Protein AF-A0A2K6KMV7-F1 (afdb_monomer)

Sequence (95 aa):
FHSVAQGSSYLSLLKCVPGSMPNASWTGNLRAIKWSDMEDSHGGCHGHYVHGICIYGNGDLKWLVNSPSLFANKFEHRERTLNQSETAIQPSWYF

Mean predicted aligned error: 13.44 Å

pLDDT: mean 74.07, std 15.38, range [30.0, 92.31]

Nearest PDB structures (foldseek):
  3otk-assembly5_A  TM=8.393E-01  e=2.343E-03  Mus musculus
  3otk-assembly6_D  TM=8.571E-01  e=3.550E-03  Mus musculus
  3otk-assembly5_B  TM=8.484E-01  e=7.095E-03  Mus musculus

Foldseek 3Di:
DQDDPDPDDPLLLDPPDPNRDVPDPDPQLQEDWDFQVCCVNQVHAPADDDPRTHAHDPVCVVVVVPDPYPYYDDHDDPPPDPPVPPDPDDPVPPD

Organism: Rhinopithecus bieti (NCBI:txid61621)

Radius of gyration: 20.74 Å; Cα contacts (8 Å, |Δi|>4): 106; chains: 1; bounding box: 33×59×49 Å

Solvent-accessible surface area (backbone atoms only — not comparable to full-atom values): 6341 Å² total; per-residue (Å²): 133,86,86,69,94,60,86,79,55,75,66,42,48,36,83,87,40,90,91,36,48,64,85,57,81,86,78,74,42,58,58,44,75,53,44,65,92,46,28,89,80,68,77,56,69,63,47,48,71,59,97,52,33,34,31,53,25,83,74,36,48,70,60,53,74,73,40,89,33,80,39,77,64,47,75,73,82,81,80,81,69,72,81,78,72,69,71,77,82,60,77,84,77,62,130

Secondary structure (DSSP, 8-state):
---------GGGG-TTSTT--TT-------EE--BGGGHHHHT--SSEEETTEEEB-GGGHHHHHTSS-SEE--B----S-SSSS-PPPPGGG--

Structure (mmCIF, N/CA/C/O backbone):
data_AF-A0A2K6KMV7-F1
#
_entry.id   AF-A0A2K6KMV7-F1
#
loop_
_atom_site.group_PDB
_atom_site.id
_atom_site.type_symbol
_atom_site.label_atom_id
_atom_site.label_alt_id
_atom_site.label_comp_id
_atom_site.label_asym_id
_atom_site.label_entity_id
_atom_site.label_seq_id
_atom_site.pdbx_PDB_ins_code
_atom_site.Cartn_x
_atom_site.Cartn_y
_atom_site.Cartn_z
_atom_site.occupancy
_atom_site.B_iso_or_equiv
_atom_site.auth_seq_id
_atom_site.auth_comp_id
_atom_site.auth_asym_id
_atom_site.auth_atom_id
_atom_site.pdbx_PDB_model_num
ATOM 1 N N . PHE A 1 1 ? 8.861 -14.635 -4.484 1.00 30.00 1 PHE A N 1
ATOM 2 C CA . PHE A 1 1 ? 7.968 -13.958 -5.442 1.00 30.00 1 PHE A CA 1
ATOM 3 C C . PHE A 1 1 ? 7.252 -12.855 -4.685 1.00 30.00 1 PHE A C 1
ATOM 5 O O . PHE A 1 1 ? 6.286 -13.124 -3.991 1.00 30.00 1 PHE 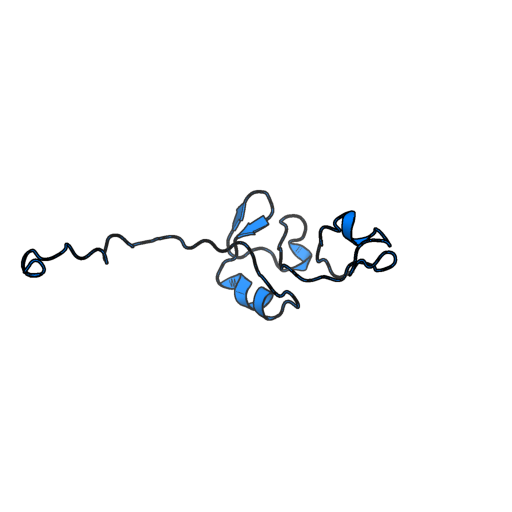A O 1
ATOM 12 N N . HIS A 1 2 ? 7.850 -11.661 -4.661 1.00 30.16 2 HIS A N 1
ATOM 13 C CA . HIS A 1 2 ? 7.346 -10.521 -3.893 1.00 30.16 2 HIS A CA 1
ATOM 14 C C . HIS A 1 2 ? 6.040 -10.028 -4.527 1.00 30.16 2 HIS A C 1
ATOM 16 O O . HIS A 1 2 ? 6.049 -9.507 -5.641 1.00 30.16 2 HIS A O 1
ATOM 22 N N . SER A 1 3 ? 4.932 -10.233 -3.819 1.00 35.56 3 SER A N 1
ATOM 23 C CA . SER A 1 3 ? 3.604 -9.766 -4.199 1.00 35.56 3 SER A CA 1
ATOM 24 C C . SER A 1 3 ? 3.529 -8.247 -4.127 1.00 35.56 3 SER A C 1
ATOM 26 O O . SER A 1 3 ? 3.377 -7.669 -3.056 1.00 35.56 3 SER A O 1
ATOM 28 N N . VAL A 1 4 ? 3.560 -7.605 -5.288 1.00 43.59 4 VAL A N 1
ATOM 29 C CA . VAL A 1 4 ? 2.741 -6.419 -5.523 1.00 43.59 4 VAL A CA 1
ATOM 30 C C . VAL A 1 4 ? 1.957 -6.753 -6.779 1.00 43.59 4 VAL A C 1
ATOM 32 O O . VAL A 1 4 ? 2.497 -6.729 -7.881 1.00 43.59 4 VAL A O 1
ATOM 35 N N . ALA A 1 5 ? 0.708 -7.187 -6.606 1.00 42.91 5 ALA A N 1
ATOM 36 C CA . ALA A 1 5 ? -0.205 -7.413 -7.716 1.00 42.91 5 ALA A CA 1
ATOM 37 C C . ALA A 1 5 ? -0.454 -6.062 -8.391 1.00 42.91 5 ALA A C 1
ATOM 39 O O . ALA A 1 5 ? -1.273 -5.255 -7.954 1.00 42.91 5 ALA A O 1
ATOM 40 N N . GLN A 1 6 ? 0.346 -5.779 -9.408 1.00 49.41 6 GLN A N 1
ATOM 41 C CA . GLN A 1 6 ? 0.278 -4.551 -10.166 1.00 49.41 6 GLN A CA 1
ATOM 42 C C . GLN A 1 6 ? -0.500 -4.850 -11.441 1.00 49.41 6 GLN A C 1
ATOM 44 O O . GLN A 1 6 ? -0.104 -5.691 -12.246 1.00 49.41 6 GLN A O 1
ATOM 49 N N . GLY A 1 7 ? -1.639 -4.179 -11.598 1.00 51.41 7 GLY A N 1
ATOM 50 C CA . GLY A 1 7 ? -2.430 -4.249 -12.818 1.00 51.41 7 GLY A CA 1
ATOM 51 C C . GLY A 1 7 ? -1.592 -3.778 -14.002 1.00 51.41 7 GLY A C 1
ATOM 52 O O . GLY A 1 7 ? -1.372 -2.580 -14.166 1.00 51.41 7 GLY A O 1
ATOM 53 N N . SER A 1 8 ? -1.123 -4.720 -14.818 1.00 56.62 8 SER A N 1
ATOM 54 C CA . SER A 1 8 ? -0.470 -4.408 -16.085 1.00 56.62 8 SER A CA 1
ATOM 55 C C . SER A 1 8 ? -1.535 -3.900 -17.052 1.00 56.62 8 SER A C 1
ATOM 57 O O . SER A 1 8 ? -2.430 -4.646 -17.456 1.00 56.62 8 SER A O 1
ATOM 59 N N . SER A 1 9 ? -1.499 -2.606 -17.376 1.00 64.75 9 SER A N 1
ATOM 60 C CA . SER A 1 9 ? -2.395 -2.057 -18.391 1.00 64.75 9 SER A CA 1
ATOM 61 C C . SER A 1 9 ? -1.914 -2.494 -19.774 1.00 64.75 9 SER A C 1
ATOM 63 O O . SER A 1 9 ? -0.726 -2.417 -20.091 1.00 64.75 9 SER A O 1
ATOM 65 N N . TYR A 1 10 ? -2.844 -2.923 -20.627 1.00 70.19 10 TYR A N 1
ATOM 66 C CA . TYR A 1 10 ? -2.531 -3.417 -21.973 1.00 70.19 10 TYR A CA 1
ATOM 67 C C . TYR A 1 10 ? -1.759 -2.387 -22.820 1.00 70.19 10 TYR A C 1
ATOM 69 O O . TYR A 1 10 ? -0.896 -2.741 -23.618 1.00 70.19 10 TYR A O 1
ATOM 77 N N . LEU A 1 11 ? -2.010 -1.094 -22.586 1.00 71.50 11 LEU A N 1
ATOM 78 C CA . LEU A 1 11 ? -1.345 0.014 -23.272 1.00 71.50 11 LEU A CA 1
ATOM 79 C C . LEU A 1 11 ? 0.170 0.057 -23.003 1.00 71.50 11 LEU A C 1
ATOM 81 O O . LEU A 1 11 ? 0.936 0.424 -23.891 1.00 71.50 11 LEU A O 1
ATOM 85 N N . SER A 1 12 ? 0.615 -0.358 -21.812 1.00 67.38 12 SER A N 1
ATOM 86 C CA . SER A 1 12 ? 2.037 -0.345 -21.432 1.00 67.38 12 SER A CA 1
ATOM 87 C C . SER A 1 12 ? 2.885 -1.393 -22.167 1.00 67.38 12 SER A C 1
ATOM 89 O O . SER A 1 12 ? 4.113 -1.299 -22.165 1.00 67.38 12 SER A O 1
ATOM 91 N N . LEU A 1 13 ? 2.235 -2.348 -22.844 1.00 72.56 13 LEU A N 1
ATOM 92 C CA . LEU A 1 13 ? 2.864 -3.419 -23.621 1.00 72.56 13 LEU A CA 1
ATOM 93 C C . LEU A 1 13 ? 2.955 -3.107 -25.125 1.00 72.56 13 LEU A C 1
AT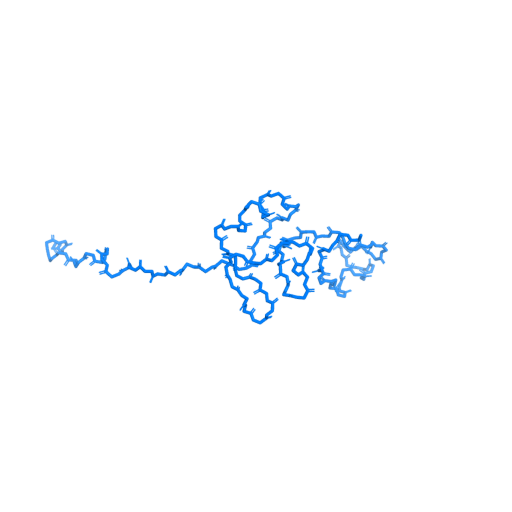OM 95 O O . LEU A 1 13 ? 3.592 -3.849 -25.875 1.00 72.56 13 LEU A O 1
ATOM 99 N N . LEU A 1 14 ? 2.333 -2.021 -25.595 1.00 78.69 14 LEU A N 1
ATOM 100 C CA . LEU A 1 14 ? 2.334 -1.651 -27.010 1.00 78.69 14 LEU A CA 1
ATOM 101 C C . LEU A 1 14 ? 3.591 -0.853 -27.370 1.00 78.69 14 LEU A C 1
ATOM 103 O O . LEU A 1 14 ? 3.746 0.285 -26.941 1.00 78.69 14 LEU A O 1
ATOM 107 N N . LYS A 1 15 ? 4.438 -1.412 -28.247 1.00 74.56 15 LYS A N 1
ATOM 108 C CA . LYS A 1 15 ? 5.728 -0.830 -28.688 1.00 74.56 15 LYS A CA 1
ATOM 109 C C . LYS A 1 15 ? 5.648 0.609 -29.221 1.00 74.56 15 LYS A C 1
ATOM 111 O O . LYS A 1 15 ? 6.650 1.313 -29.216 1.00 74.56 15 LYS A O 1
ATOM 116 N N . CYS A 1 16 ? 4.487 1.032 -29.716 1.00 80.50 16 CYS A N 1
ATOM 117 C CA . CYS A 1 16 ? 4.279 2.359 -30.301 1.00 80.50 16 CYS A CA 1
ATOM 118 C C . CYS A 1 16 ? 3.906 3.433 -29.267 1.00 80.50 16 CYS A C 1
ATOM 120 O O . CYS A 1 16 ? 3.809 4.604 -29.623 1.00 80.50 16 CYS A O 1
ATOM 122 N N . VAL A 1 17 ? 3.675 3.053 -28.008 1.00 84.62 17 VAL A N 1
ATOM 123 C CA . VAL A 1 17 ? 3.328 3.992 -26.939 1.00 84.62 17 VAL A CA 1
ATOM 124 C C . VAL A 1 17 ? 4.617 4.504 -26.286 1.00 84.62 17 VAL A C 1
ATOM 126 O O . VAL A 1 17 ? 5.419 3.691 -25.814 1.00 84.62 17 VAL A O 1
ATOM 129 N N . PRO A 1 18 ? 4.847 5.828 -26.228 1.00 77.19 18 PRO A N 1
ATOM 130 C CA . PRO A 1 18 ? 5.997 6.398 -25.531 1.00 77.19 18 PRO A CA 1
ATOM 131 C C . PRO A 1 18 ? 5.991 6.000 -24.049 1.00 77.19 18 PRO A C 1
ATOM 133 O O . PRO A 1 18 ? 4.972 6.130 -23.376 1.00 77.19 18 PRO A O 1
ATOM 136 N N . GLY A 1 19 ? 7.118 5.499 -23.539 1.00 73.56 19 GLY A N 1
ATOM 137 C CA . GLY A 1 19 ? 7.218 4.994 -22.163 1.00 73.56 19 GLY A CA 1
ATOM 138 C C . GLY A 1 19 ? 6.664 3.577 -21.951 1.00 73.56 19 GLY A C 1
ATOM 139 O O . GLY A 1 19 ? 6.622 3.116 -20.812 1.00 73.56 19 GLY A O 1
ATOM 140 N N . SER A 1 20 ? 6.262 2.874 -23.019 1.00 75.19 20 SER A N 1
ATOM 141 C CA . SER A 1 20 ? 5.935 1.444 -22.954 1.00 75.19 20 SER A CA 1
ATOM 142 C C . SER A 1 20 ? 7.166 0.595 -22.646 1.00 75.19 20 SER A C 1
ATOM 144 O O . SER A 1 20 ? 8.291 0.903 -23.049 1.00 75.19 20 SER A O 1
ATOM 146 N N . MET A 1 21 ? 6.941 -0.515 -21.950 1.00 72.06 21 MET A N 1
ATOM 147 C CA . MET A 1 21 ? 7.963 -1.516 -21.663 1.00 72.06 21 MET A CA 1
ATOM 148 C C . MET A 1 21 ? 7.480 -2.893 -22.151 1.00 72.06 21 MET A C 1
ATOM 150 O O . MET A 1 21 ? 7.092 -3.740 -21.351 1.00 72.06 21 MET A O 1
ATOM 154 N N . PRO A 1 22 ? 7.517 -3.147 -23.473 1.00 69.56 22 PRO A N 1
ATOM 155 C CA . PRO A 1 22 ? 6.903 -4.319 -24.115 1.00 69.56 22 PRO A CA 1
ATOM 156 C C . PRO A 1 22 ? 7.538 -5.668 -23.736 1.00 69.56 22 PRO A C 1
ATOM 158 O O . PRO A 1 22 ? 6.983 -6.710 -24.064 1.00 69.56 22 PRO A O 1
ATOM 161 N N . ASN A 1 23 ? 8.704 -5.656 -23.082 1.00 68.44 23 ASN A N 1
ATOM 162 C CA . ASN A 1 23 ? 9.419 -6.853 -22.625 1.00 68.44 23 ASN A CA 1
ATOM 163 C C . ASN A 1 23 ? 9.762 -6.804 -21.123 1.00 68.44 23 ASN A C 1
ATOM 165 O O . ASN A 1 23 ? 10.603 -7.569 -20.658 1.00 68.44 23 ASN A O 1
ATOM 169 N N . ALA A 1 24 ? 9.178 -5.875 -20.359 1.00 61.78 24 ALA A N 1
ATOM 170 C CA . ALA A 1 24 ? 9.420 -5.820 -18.922 1.00 61.78 24 ALA A CA 1
ATOM 171 C C . ALA A 1 24 ? 8.372 -6.636 -18.164 1.00 61.78 24 ALA A C 1
ATOM 173 O O . ALA A 1 24 ? 7.171 -6.514 -18.400 1.00 61.78 24 ALA A O 1
ATOM 174 N N . SER A 1 25 ? 8.837 -7.404 -17.179 1.00 61.19 25 SER A N 1
ATOM 175 C CA . SER A 1 25 ? 8.005 -7.748 -16.031 1.00 61.19 25 SER A CA 1
ATOM 176 C C . SER A 1 25 ? 7.754 -6.448 -15.276 1.00 61.19 25 SER A C 1
ATOM 178 O O . SER A 1 25 ? 8.698 -5.829 -14.793 1.00 61.19 25 SER A O 1
ATOM 180 N N . TRP A 1 26 ? 6.507 -5.993 -15.234 1.00 56.69 26 TRP A N 1
ATOM 181 C CA . TRP A 1 26 ? 6.139 -4.746 -14.574 1.00 56.69 26 TRP A CA 1
ATOM 182 C C . TRP A 1 26 ? 6.538 -4.798 -13.078 1.00 56.69 26 TRP A C 1
ATOM 184 O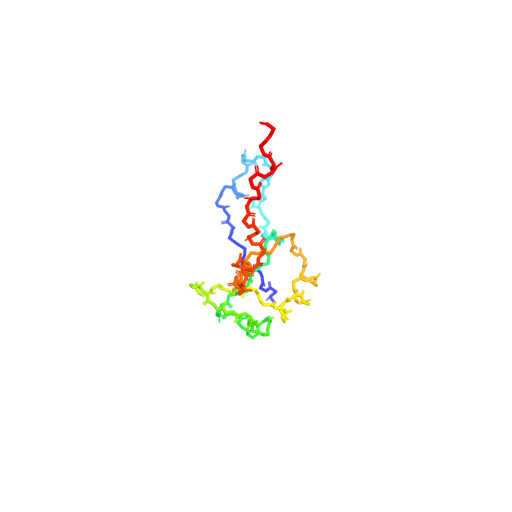 O . TRP A 1 26 ? 6.058 -5.649 -12.333 1.00 56.69 26 TRP A O 1
ATOM 194 N N . THR A 1 27 ? 7.449 -3.906 -12.664 1.00 56.12 27 THR A N 1
ATOM 195 C CA . THR A 1 27 ? 7.938 -3.730 -11.272 1.00 56.12 27 THR A CA 1
ATOM 196 C C . THR A 1 27 ? 7.385 -2.444 -10.633 1.00 56.12 27 THR A C 1
ATOM 198 O O . THR A 1 27 ? 7.864 -1.988 -9.595 1.00 56.12 27 THR A O 1
ATOM 201 N N . GLY A 1 28 ? 6.421 -1.787 -11.285 1.00 58.72 28 GLY A N 1
ATOM 202 C CA . GLY A 1 28 ? 5.875 -0.488 -10.900 1.00 58.72 28 GLY A CA 1
ATOM 203 C C . GLY A 1 28 ? 5.095 -0.503 -9.586 1.00 58.72 28 GLY A C 1
ATOM 204 O O . GLY A 1 28 ? 3.867 -0.606 -9.588 1.00 58.72 28 GLY A O 1
ATOM 205 N N . ASN A 1 29 ? 5.799 -0.310 -8.466 1.00 66.81 29 ASN A N 1
ATOM 206 C CA . ASN A 1 29 ? 5.227 -0.076 -7.135 1.00 66.81 29 ASN A CA 1
ATOM 207 C C . ASN A 1 29 ? 4.613 1.332 -7.056 1.00 66.81 29 ASN A C 1
ATOM 209 O O . ASN A 1 29 ? 5.010 2.175 -6.261 1.00 66.81 29 ASN A O 1
ATOM 213 N N . LEU A 1 30 ? 3.657 1.654 -7.924 1.00 76.19 30 LEU A N 1
ATOM 214 C CA . LEU A 1 30 ? 3.005 2.962 -7.864 1.00 76.19 30 LEU A CA 1
ATOM 215 C C . LEU A 1 30 ? 2.089 3.055 -6.642 1.00 76.19 30 LEU A C 1
ATOM 217 O O . LEU A 1 30 ? 1.959 4.125 -6.052 1.00 76.19 30 LEU A O 1
ATOM 221 N N . ARG A 1 31 ? 1.462 1.936 -6.256 1.00 80.00 31 ARG A N 1
ATOM 222 C CA . ARG A 1 31 ? 0.529 1.865 -5.131 1.00 80.00 31 ARG A CA 1
ATOM 223 C C . ARG A 1 31 ? 0.815 0.664 -4.241 1.00 80.00 31 ARG A C 1
ATOM 225 O O . ARG A 1 31 ? 0.878 -0.460 -4.733 1.00 80.00 31 ARG A O 1
ATOM 232 N N . ALA A 1 32 ? 0.900 0.908 -2.938 1.00 84.06 32 ALA A N 1
ATOM 233 C CA . ALA A 1 32 ? 0.801 -0.135 -1.932 1.00 84.06 32 ALA A CA 1
ATOM 234 C C . ALA A 1 32 ? -0.667 -0.562 -1.837 1.00 84.06 32 ALA A C 1
ATOM 236 O O . ALA A 1 32 ? -1.545 0.293 -1.710 1.00 84.06 32 ALA A O 1
ATOM 237 N N . ILE A 1 33 ? -0.924 -1.868 -1.935 1.00 85.56 33 ILE A N 1
ATOM 238 C CA . ILE A 1 33 ? -2.253 -2.468 -1.784 1.00 85.56 33 ILE A CA 1
ATOM 239 C C . ILE A 1 33 ? -2.091 -3.741 -0.955 1.00 85.56 33 ILE A C 1
ATOM 241 O O . ILE A 1 33 ? -1.220 -4.559 -1.247 1.00 85.56 33 ILE A O 1
ATOM 245 N N . LYS A 1 34 ? -2.922 -3.895 0.078 1.00 88.25 34 LYS A N 1
ATOM 246 C CA . LYS A 1 34 ? -3.056 -5.142 0.841 1.00 88.25 34 LYS A CA 1
ATOM 247 C C . LYS A 1 34 ? -4.366 -5.812 0.441 1.00 88.25 34 LYS A C 1
ATOM 249 O O . LYS A 1 34 ? -5.434 -5.228 0.643 1.00 88.25 34 LYS A O 1
ATOM 254 N N . TRP A 1 35 ? -4.268 -7.002 -0.134 1.00 89.00 35 TRP A N 1
ATOM 255 C CA . TRP A 1 35 ? -5.412 -7.802 -0.562 1.00 89.00 35 TRP A CA 1
ATOM 256 C C . TRP A 1 35 ? -5.744 -8.844 0.508 1.00 89.00 35 TRP A C 1
ATOM 258 O O . TRP A 1 35 ? -4.841 -9.382 1.144 1.00 89.00 35 TRP A O 1
ATOM 268 N N . SER A 1 36 ? -7.026 -9.121 0.739 1.00 87.88 36 SER A N 1
ATOM 269 C CA . SER A 1 36 ? -7.454 -10.077 1.776 1.00 87.88 36 SER A CA 1
ATOM 270 C C . SER A 1 36 ? -7.010 -11.516 1.500 1.00 87.88 36 SER A C 1
ATOM 272 O O . SER A 1 36 ? -6.875 -12.310 2.418 1.00 87.88 36 SER A O 1
ATOM 274 N N . ASP A 1 37 ? -6.769 -11.872 0.241 1.00 88.19 37 ASP A N 1
ATOM 275 C CA . ASP A 1 37 ? -6.248 -13.182 -0.164 1.00 88.19 37 ASP A CA 1
ATOM 276 C C . ASP A 1 37 ? -4.719 -13.302 -0.009 1.00 88.19 37 ASP A C 1
ATOM 278 O O . ASP A 1 37 ? -4.162 -14.376 -0.228 1.00 88.19 37 ASP A O 1
ATOM 282 N N . MET A 1 38 ? -4.030 -12.224 0.387 1.00 86.88 38 MET A N 1
ATOM 283 C CA . MET A 1 38 ? -2.572 -12.178 0.548 1.00 86.88 38 MET A CA 1
ATOM 284 C C . MET A 1 38 ? -2.130 -11.854 1.983 1.00 86.88 38 MET A C 1
ATOM 286 O O . MET A 1 38 ? -0.999 -11.401 2.187 1.00 86.88 38 MET A O 1
ATOM 290 N N . GLU A 1 39 ? -2.982 -12.101 2.981 1.00 86.62 39 GLU A N 1
ATOM 291 C CA . GLU A 1 3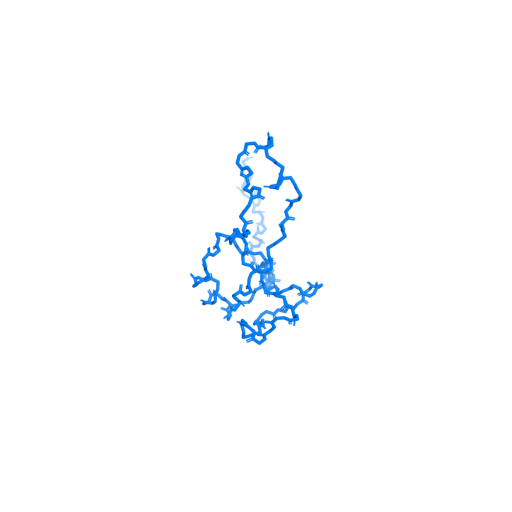9 ? -2.727 -11.742 4.384 1.00 86.62 39 GLU A CA 1
ATOM 292 C C . GLU A 1 39 ? -1.398 -12.263 4.934 1.00 86.62 39 GLU A C 1
ATOM 294 O O . GLU A 1 39 ? -0.663 -11.495 5.565 1.00 86.62 39 GLU A O 1
ATOM 299 N N . ASP A 1 40 ? -1.038 -13.506 4.614 1.00 86.12 40 ASP A N 1
ATOM 300 C CA . ASP A 1 40 ? 0.212 -14.140 5.052 1.00 86.12 40 ASP A CA 1
ATOM 301 C C . ASP A 1 40 ? 1.463 -13.404 4.550 1.00 86.12 40 ASP A C 1
ATOM 303 O O . ASP A 1 40 ? 2.515 -13.426 5.189 1.00 86.12 40 ASP A O 1
ATOM 307 N N . SER A 1 41 ? 1.363 -12.708 3.413 1.00 83.50 41 SER A N 1
ATOM 308 C CA . SER A 1 41 ? 2.499 -12.009 2.799 1.00 83.50 41 SER A CA 1
ATOM 309 C C . SER A 1 41 ? 2.799 -10.647 3.429 1.00 83.50 41 SER A C 1
ATOM 311 O O . SER A 1 41 ? 3.924 -10.152 3.334 1.00 83.50 41 SER A O 1
ATOM 313 N N . HIS A 1 42 ? 1.804 -10.026 4.065 1.00 85.12 42 HIS A N 1
ATOM 314 C CA . HIS A 1 42 ? 1.899 -8.658 4.580 1.00 85.12 42 HIS A CA 1
ATOM 315 C C . HIS A 1 42 ? 1.438 -8.507 6.037 1.00 85.12 42 HIS A C 1
ATOM 317 O O . HIS A 1 42 ? 1.298 -7.378 6.521 1.00 85.12 42 HIS A O 1
ATOM 323 N N . GLY A 1 43 ? 1.200 -9.626 6.728 1.00 87.88 43 GLY A N 1
ATOM 324 C CA . GLY A 1 43 ? 0.834 -9.673 8.144 1.00 87.88 43 GLY A CA 1
ATOM 325 C C . GLY A 1 43 ? -0.573 -9.152 8.434 1.00 87.88 43 GLY A C 1
ATOM 326 O O . GLY A 1 43 ? -0.767 -8.474 9.439 1.00 87.88 43 GLY A O 1
ATOM 327 N N . GLY A 1 44 ? -1.528 -9.403 7.534 1.00 89.88 44 GLY A N 1
ATOM 328 C CA . GLY A 1 44 ? -2.921 -8.969 7.702 1.00 89.88 44 GLY A CA 1
ATOM 329 C C . GLY A 1 44 ? -3.150 -7.460 7.531 1.00 89.88 44 GLY A C 1
ATOM 330 O O . GLY A 1 44 ? -2.261 -6.725 7.081 1.00 89.88 44 GLY A O 1
ATOM 331 N N . CYS A 1 45 ? -4.359 -7.003 7.866 1.00 91.31 45 CYS A N 1
ATOM 332 C CA . CYS A 1 45 ? -4.783 -5.598 7.866 1.00 91.31 45 CYS A CA 1
ATOM 333 C C . CYS A 1 45 ? -5.165 -5.174 9.289 1.00 91.31 45 CYS A C 1
ATOM 335 O O . CYS A 1 45 ? -5.950 -5.855 9.944 1.00 91.31 45 CYS A O 1
ATOM 337 N N . HIS A 1 46 ? -4.643 -4.039 9.757 1.00 91.19 46 HIS A N 1
ATOM 338 C CA . HIS A 1 46 ? -4.931 -3.501 11.095 1.00 91.19 46 HIS A CA 1
ATOM 339 C C . HIS A 1 46 ? -6.070 -2.471 11.100 1.00 91.19 46 HIS A C 1
ATOM 341 O O . HIS A 1 46 ? -6.398 -1.918 12.150 1.00 91.19 46 HIS A O 1
ATOM 347 N N . GLY A 1 47 ? -6.641 -2.170 9.933 1.00 89.44 47 GLY A N 1
ATOM 348 C CA . GLY A 1 47 ? -7.908 -1.461 9.800 1.00 89.44 47 GLY A CA 1
ATOM 349 C C . GLY A 1 47 ? -9.045 -2.447 9.556 1.00 89.44 47 GLY A C 1
ATOM 350 O O . GLY A 1 47 ? -9.457 -3.169 10.461 1.00 89.44 47 GLY A O 1
ATOM 351 N N . HIS A 1 48 ? -9.573 -2.463 8.336 1.00 91.75 48 HIS A N 1
ATOM 352 C CA . HIS A 1 48 ? -10.595 -3.424 7.915 1.00 91.75 48 HIS A CA 1
ATOM 353 C C . HIS A 1 48 ? -10.604 -3.568 6.391 1.00 91.75 48 HIS A C 1
ATOM 355 O O . HIS A 1 48 ? -10.092 -2.711 5.675 1.00 91.75 48 HIS A O 1
ATOM 361 N N . TYR A 1 49 ? -11.201 -4.641 5.881 1.00 90.88 49 TYR A N 1
ATOM 362 C CA . TYR A 1 49 ? -11.311 -4.875 4.444 1.00 90.88 49 TYR A CA 1
ATOM 363 C C . TYR A 1 49 ? -12.635 -4.362 3.884 1.00 90.88 49 TYR A C 1
ATOM 365 O O . TYR A 1 49 ? -13.701 -4.637 4.434 1.00 90.88 49 TYR A O 1
ATOM 373 N N . VAL A 1 50 ? -12.574 -3.686 2.736 1.00 90.56 50 VAL A N 1
ATOM 374 C CA . VAL A 1 50 ? -13.746 -3.324 1.928 1.00 90.56 50 VAL A CA 1
ATOM 375 C C . VAL A 1 50 ? -13.518 -3.839 0.514 1.00 90.56 50 VAL A C 1
ATOM 377 O O . VAL A 1 50 ? -12.541 -3.471 -0.139 1.00 90.56 50 VAL A O 1
ATOM 380 N N . HIS A 1 51 ? -14.409 -4.718 0.047 1.00 90.12 51 HIS A N 1
ATOM 381 C CA . HIS A 1 51 ? -14.289 -5.411 -1.246 1.00 90.12 51 HIS A CA 1
ATOM 382 C C . HIS A 1 51 ? -12.929 -6.121 -1.431 1.00 90.12 51 HIS A C 1
ATOM 384 O O . HIS A 1 51 ? -12.338 -6.073 -2.506 1.00 90.12 51 HIS A O 1
ATOM 390 N N . GLY A 1 52 ? -12.404 -6.741 -0.366 1.00 86.31 52 GLY A N 1
ATOM 391 C CA . GLY A 1 52 ? -11.139 -7.487 -0.403 1.00 86.31 52 GLY A CA 1
ATOM 392 C C . GLY A 1 52 ? -9.868 -6.628 -0.408 1.00 86.31 52 GLY A C 1
ATOM 393 O O . GLY A 1 52 ? -8.771 -7.169 -0.506 1.00 86.31 52 GLY A O 1
ATOM 394 N N . ILE A 1 53 ? -9.987 -5.302 -0.269 1.00 88.75 53 ILE A N 1
ATOM 395 C CA . ILE A 1 53 ? -8.851 -4.375 -0.159 1.00 88.75 53 ILE A CA 1
ATOM 396 C C . ILE A 1 53 ? -8.814 -3.789 1.254 1.00 88.75 53 ILE A C 1
ATOM 398 O O . ILE A 1 53 ? -9.838 -3.339 1.770 1.00 88.75 53 ILE A O 1
ATOM 402 N N . CYS A 1 54 ? -7.638 -3.788 1.877 1.00 90.62 54 CYS A N 1
ATOM 403 C CA . CYS A 1 54 ? -7.433 -3.210 3.203 1.00 90.62 54 CYS A CA 1
ATOM 404 C C . CYS A 1 54 ? -7.591 -1.684 3.167 1.00 90.62 54 CYS A C 1
ATOM 406 O O . CYS A 1 54 ? -6.904 -0.987 2.413 1.00 90.62 54 CYS A O 1
ATOM 408 N N . ILE A 1 55 ? -8.467 -1.173 4.023 1.00 92.31 55 ILE A N 1
ATOM 409 C CA . ILE A 1 55 ? -8.468 0.212 4.476 1.00 92.31 55 ILE A CA 1
ATOM 410 C C . ILE A 1 55 ? -7.464 0.297 5.626 1.00 92.31 55 ILE A C 1
ATOM 412 O O . ILE A 1 55 ? -7.630 -0.375 6.646 1.00 92.31 55 ILE A O 1
ATOM 416 N N . TYR A 1 56 ? -6.408 1.087 5.451 1.00 91.31 56 TYR A N 1
ATOM 417 C CA . TYR A 1 56 ? -5.269 1.093 6.368 1.00 91.31 56 TYR A CA 1
ATOM 418 C C . TYR A 1 56 ? -5.614 1.684 7.736 1.00 91.31 56 TYR A C 1
ATOM 420 O O . TYR A 1 56 ? -6.194 2.769 7.823 1.00 91.31 56 TYR A O 1
ATOM 428 N N . GLY A 1 57 ? -5.195 0.994 8.800 1.00 89.81 57 GLY A N 1
ATOM 429 C CA . GLY A 1 57 ? -5.223 1.503 10.173 1.00 89.81 57 GLY A CA 1
ATOM 430 C C . GLY A 1 57 ? -3.845 1.961 10.659 1.00 89.81 57 GLY A C 1
ATOM 431 O O . GLY A 1 57 ? -2.836 1.808 9.969 1.00 89.81 57 GLY A O 1
ATOM 432 N N . ASN A 1 58 ? -3.766 2.468 11.894 1.00 90.06 58 ASN A N 1
ATOM 433 C CA . ASN A 1 58 ? -2.505 2.919 12.502 1.00 90.06 58 ASN A CA 1
ATOM 434 C C . ASN A 1 58 ? -1.415 1.826 12.532 1.00 90.06 58 ASN A C 1
ATOM 436 O O . ASN A 1 58 ? -0.236 2.132 12.361 1.00 90.06 58 ASN A O 1
ATOM 440 N N . GLY A 1 59 ? -1.799 0.555 12.698 1.00 88.62 59 GLY A N 1
ATOM 441 C CA . GLY A 1 59 ? -0.870 -0.583 12.693 1.00 88.62 59 GLY A CA 1
ATOM 442 C C . GLY A 1 59 ? -0.240 -0.880 11.326 1.00 88.62 59 GLY A C 1
ATOM 443 O O . GLY A 1 59 ? 0.824 -1.491 11.257 1.00 88.62 59 GLY A O 1
ATOM 444 N N . ASP A 1 60 ? -0.835 -0.394 10.233 1.00 89.38 60 ASP A N 1
ATOM 445 C CA . ASP A 1 60 ? -0.337 -0.627 8.875 1.00 89.38 60 ASP A CA 1
ATOM 446 C C . ASP A 1 60 ? 0.687 0.422 8.417 1.00 89.38 60 ASP A C 1
ATOM 448 O O . ASP A 1 60 ? 1.399 0.191 7.438 1.00 89.38 60 ASP A O 1
ATOM 452 N N . LEU A 1 61 ? 0.834 1.544 9.137 1.00 88.31 61 LEU A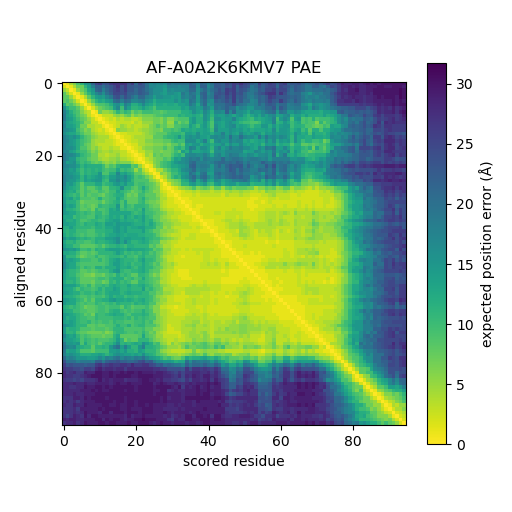 N 1
ATOM 453 C CA . LEU A 1 61 ? 1.755 2.630 8.766 1.00 88.31 61 LEU A CA 1
ATOM 454 C C . LEU A 1 61 ? 3.205 2.154 8.675 1.00 88.31 61 LEU A C 1
ATOM 456 O O . LEU A 1 61 ? 3.912 2.521 7.741 1.00 88.31 61 LEU A O 1
ATOM 460 N N . LYS A 1 62 ? 3.652 1.301 9.606 1.00 89.31 62 LYS A N 1
ATOM 461 C CA . LYS A 1 62 ? 5.015 0.749 9.569 1.00 89.31 62 LYS A CA 1
ATOM 462 C C . LYS A 1 62 ? 5.251 -0.078 8.304 1.00 89.31 62 LYS A C 1
ATOM 464 O O . LYS A 1 62 ? 6.343 -0.041 7.748 1.00 89.31 62 LYS A O 1
ATOM 469 N N . TRP A 1 63 ? 4.245 -0.818 7.846 1.00 89.25 63 TRP A N 1
ATOM 470 C CA . TRP A 1 63 ? 4.342 -1.586 6.607 1.00 89.25 63 TRP A CA 1
ATOM 471 C C . TRP A 1 63 ? 4.363 -0.659 5.383 1.00 89.25 63 TRP A C 1
ATOM 473 O O . TRP A 1 63 ? 5.181 -0.845 4.487 1.00 89.25 63 TRP A O 1
ATOM 483 N N . LEU A 1 64 ? 3.534 0.388 5.390 1.00 88.44 64 LEU A N 1
ATOM 484 C CA . LEU A 1 64 ? 3.458 1.373 4.310 1.00 88.44 64 LEU A CA 1
ATOM 485 C C . LEU A 1 64 ? 4.742 2.187 4.138 1.00 88.44 64 LEU A C 1
ATOM 487 O O . LEU A 1 64 ? 5.221 2.322 3.019 1.00 88.44 64 LEU A O 1
ATOM 491 N N . VAL A 1 65 ? 5.323 2.693 5.228 1.00 87.69 65 VAL A N 1
ATOM 492 C CA . VAL A 1 65 ? 6.554 3.507 5.187 1.00 87.69 65 VAL A CA 1
ATOM 493 C C . VAL A 1 65 ? 7.753 2.700 4.687 1.00 87.69 65 VAL A C 1
ATOM 495 O O . VAL A 1 65 ? 8.637 3.246 4.038 1.00 87.69 65 VAL A O 1
ATOM 498 N N . ASN A 1 66 ? 7.774 1.393 4.958 1.00 88.06 66 ASN A N 1
ATOM 499 C CA . ASN A 1 66 ? 8.827 0.499 4.479 1.00 88.06 66 ASN A CA 1
ATOM 500 C C . ASN A 1 66 ? 8.548 -0.067 3.074 1.00 88.06 66 ASN A C 1
ATOM 502 O O . ASN A 1 66 ? 9.374 -0.804 2.536 1.00 88.06 66 ASN A O 1
ATOM 506 N N . SER A 1 67 ? 7.395 0.242 2.474 1.00 84.69 67 SER A N 1
ATOM 507 C CA . SER A 1 67 ? 7.062 -0.207 1.126 1.00 84.69 67 SER A CA 1
ATOM 508 C C . SER A 1 67 ? 7.819 0.634 0.092 1.00 84.69 67 SER A C 1
ATOM 510 O O . SER A 1 67 ? 7.842 1.857 0.202 1.00 84.69 67 SER A O 1
ATOM 512 N N . PRO A 1 68 ? 8.307 0.041 -1.011 1.00 83.75 68 PRO A N 1
ATOM 513 C CA . PRO A 1 68 ? 8.860 0.784 -2.151 1.00 83.75 68 PRO A CA 1
ATOM 514 C C . PRO A 1 68 ? 7.785 1.538 -2.961 1.00 83.75 68 PRO A C 1
ATOM 516 O O . PRO A 1 68 ? 8.018 1.889 -4.116 1.00 83.75 68 PRO A O 1
ATOM 519 N N . 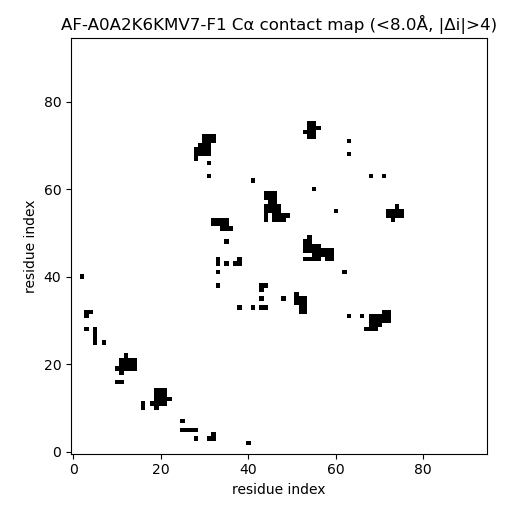SER A 1 69 ? 6.585 1.717 -2.399 1.00 83.56 69 SER A N 1
ATOM 520 C CA . SER A 1 69 ? 5.433 2.247 -3.117 1.00 83.56 69 SER A CA 1
ATOM 521 C C . SER A 1 69 ? 5.321 3.751 -2.949 1.00 83.56 69 SER A C 1
ATOM 523 O O . SER A 1 69 ? 5.463 4.249 -1.839 1.00 83.56 69 SER A O 1
ATOM 525 N N . LEU A 1 70 ? 5.009 4.469 -4.028 1.00 81.69 70 LEU A N 1
ATOM 526 C CA . LEU A 1 70 ? 4.906 5.935 -3.981 1.00 81.69 70 LEU A CA 1
ATOM 527 C C . LEU A 1 70 ? 3.625 6.425 -3.300 1.00 81.69 70 LEU A C 1
ATOM 529 O O . LEU A 1 70 ? 3.630 7.452 -2.628 1.00 81.69 70 LEU 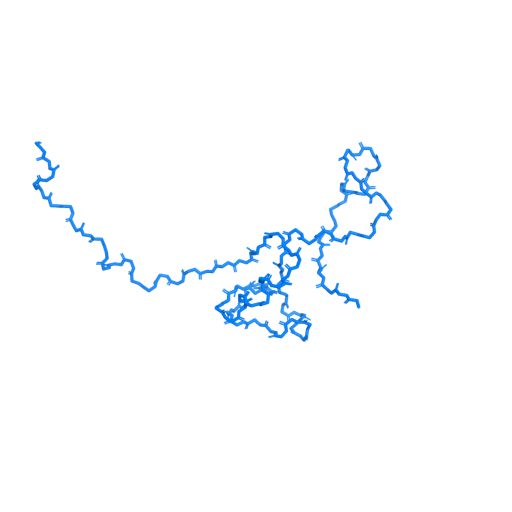A O 1
ATOM 533 N N . PHE A 1 71 ? 2.525 5.695 -3.479 1.00 83.44 71 PHE A N 1
ATOM 534 C CA . PHE A 1 71 ? 1.226 6.052 -2.922 1.00 83.44 71 PHE A CA 1
ATOM 535 C C . PHE A 1 71 ? 0.618 4.888 -2.146 1.00 83.44 71 PHE A C 1
ATOM 537 O O . PHE A 1 71 ? 0.826 3.719 -2.471 1.00 83.44 71 PHE A O 1
ATOM 544 N N . ALA A 1 72 ? -0.200 5.213 -1.153 1.00 82.81 72 ALA A N 1
ATOM 545 C CA . ALA A 1 72 ? -1.020 4.260 -0.423 1.00 82.81 72 ALA A CA 1
ATOM 546 C C . ALA A 1 72 ? -2.487 4.683 -0.531 1.00 82.81 72 ALA A C 1
ATOM 548 O O . ALA A 1 72 ? -2.817 5.858 -0.384 1.00 82.81 72 ALA A O 1
ATOM 549 N N . ASN A 1 73 ? -3.365 3.730 -0.819 1.00 79.88 73 ASN A N 1
ATOM 550 C CA . ASN A 1 73 ? -4.810 3.929 -0.897 1.00 79.88 73 ASN A CA 1
ATOM 551 C C . ASN A 1 73 ? -5.485 2.639 -0.395 1.00 79.88 73 ASN A C 1
ATOM 553 O O . ASN A 1 73 ? -5.112 1.571 -0.866 1.00 79.88 73 ASN A O 1
ATOM 557 N N . LYS A 1 74 ? -6.453 2.647 0.527 1.00 77.81 74 LYS A N 1
ATOM 558 C CA . LYS A 1 74 ? -7.314 3.746 1.010 1.00 77.81 74 LYS A CA 1
ATOM 559 C C . LYS A 1 74 ? -7.112 3.987 2.514 1.00 77.81 74 LYS A C 1
ATOM 561 O O . LYS A 1 74 ? -6.870 3.043 3.259 1.00 77.81 74 LYS A O 1
ATOM 566 N N . PHE A 1 75 ? -7.270 5.231 2.955 1.00 83.81 75 PHE A N 1
ATOM 567 C CA . PHE A 1 75 ? -7.367 5.588 4.373 1.00 83.81 75 PHE A CA 1
ATOM 568 C C . PHE A 1 75 ? -8.777 6.082 4.658 1.00 83.81 75 PHE A C 1
ATOM 570 O O . PHE A 1 75 ? -9.352 6.798 3.840 1.00 83.81 75 PHE A O 1
ATOM 577 N N . GLU A 1 76 ? -9.315 5.725 5.815 1.00 79.00 76 GLU A N 1
ATOM 578 C CA . GLU A 1 76 ? -10.596 6.241 6.279 1.00 79.00 76 GLU A CA 1
ATOM 579 C C . GLU A 1 76 ? -10.381 6.997 7.584 1.00 79.00 76 GLU A C 1
ATOM 581 O O . GLU A 1 76 ? -9.790 6.483 8.535 1.00 79.00 76 GLU A O 1
ATOM 586 N N . HIS A 1 77 ? -10.863 8.234 7.624 1.00 69.56 77 HIS A N 1
ATOM 587 C CA . HIS A 1 77 ? -10.975 8.977 8.863 1.00 69.56 77 HIS A CA 1
ATOM 588 C C . HIS A 1 77 ? -12.377 8.737 9.412 1.00 69.56 77 HIS A C 1
ATOM 590 O O . HIS A 1 77 ? -13.357 9.226 8.855 1.00 69.56 77 HIS A O 1
ATOM 596 N N . ARG A 1 78 ? -12.496 7.978 10.505 1.00 63.72 78 ARG A N 1
ATOM 597 C CA . ARG A 1 78 ? -13.737 8.0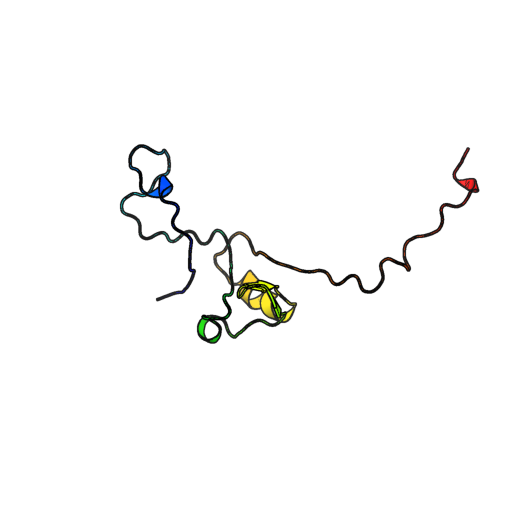03 11.280 1.00 63.72 78 ARG A CA 1
ATOM 598 C C . ARG A 1 78 ? -13.821 9.370 11.943 1.00 63.72 78 ARG A C 1
ATOM 600 O O . ARG A 1 78 ? -13.128 9.599 12.932 1.00 63.72 78 ARG A O 1
ATOM 607 N N . GLU A 1 79 ? -14.693 10.237 11.438 1.00 55.56 79 GLU A N 1
ATOM 608 C CA . GLU A 1 79 ? -15.173 11.388 12.197 1.00 55.56 79 GLU A CA 1
ATOM 609 C C . GLU A 1 79 ? -15.901 10.884 13.447 1.00 55.56 79 GLU A C 1
ATOM 611 O O . GLU A 1 79 ? -17.118 10.710 13.488 1.00 55.56 79 GLU A O 1
ATOM 616 N N . ARG A 1 80 ? -15.152 10.627 14.514 1.00 59.97 80 ARG A N 1
ATOM 617 C CA . ARG A 1 80 ? -15.701 10.836 15.842 1.00 59.97 80 ARG A CA 1
ATOM 618 C C . ARG A 1 80 ? -15.386 12.282 16.181 1.00 59.97 80 ARG A C 1
ATOM 620 O O . ARG A 1 80 ? -14.275 12.585 16.603 1.00 59.97 80 ARG A O 1
ATOM 627 N N . THR A 1 81 ? -16.414 13.125 16.063 1.00 50.75 81 THR A N 1
ATOM 628 C CA . THR A 1 81 ? -16.516 14.464 16.672 1.00 50.75 81 THR A CA 1
ATOM 629 C C . THR A 1 81 ? -16.041 15.663 15.831 1.00 50.75 81 THR A C 1
ATOM 631 O O . THR A 1 81 ? -15.239 16.458 16.305 1.00 50.75 81 THR A O 1
ATOM 634 N N . LEU A 1 82 ? -16.608 15.883 14.637 1.00 53.59 82 LEU A N 1
ATOM 635 C CA . LEU A 1 82 ? -16.617 17.225 14.015 1.00 53.59 82 LEU A CA 1
ATOM 636 C C . LEU A 1 82 ? -17.851 18.075 14.389 1.00 53.59 82 LEU A C 1
ATOM 638 O O . LEU A 1 82 ? -17.969 19.212 13.961 1.00 53.59 82 LEU A O 1
ATOM 642 N N . ASN A 1 83 ? -18.709 17.594 15.297 1.00 54.44 83 ASN A N 1
ATOM 643 C CA . ASN A 1 83 ? -19.824 18.386 15.843 1.00 54.44 83 ASN A CA 1
ATOM 644 C C . ASN A 1 83 ? -19.425 19.268 17.045 1.00 54.44 83 ASN A C 1
ATOM 646 O O . ASN A 1 83 ? -20.261 20.001 17.560 1.00 54.44 83 ASN A O 1
ATOM 650 N N . GLN A 1 84 ? -18.187 19.170 17.549 1.00 56.94 84 GLN A N 1
ATOM 651 C CA . GLN A 1 84 ? -17.725 19.971 18.700 1.00 56.94 84 GLN A CA 1
ATOM 652 C C . GLN A 1 84 ? -16.870 21.184 18.308 1.00 56.94 84 GLN A C 1
ATOM 654 O O . GLN A 1 84 ? -16.640 22.047 19.149 1.00 56.94 84 GLN A O 1
ATOM 659 N N . SER A 1 85 ? -16.406 21.273 17.058 1.00 57.75 85 SER A N 1
ATOM 660 C CA . SER A 1 85 ? -15.588 22.395 16.572 1.00 57.75 85 SER A CA 1
ATOM 661 C C . SER A 1 85 ? -16.359 23.394 15.711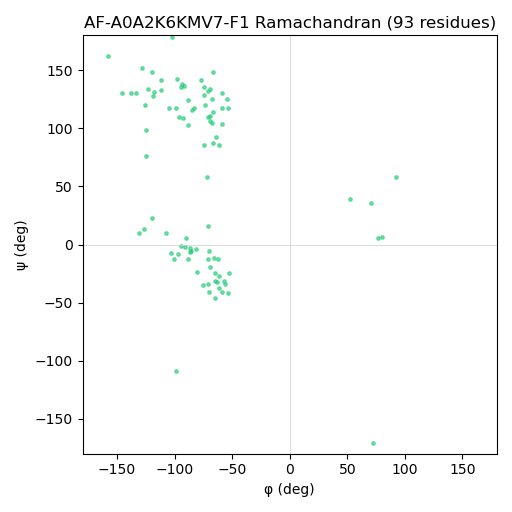 1.00 57.75 85 SER A C 1
ATOM 663 O O . SER A 1 85 ? -15.814 24.443 15.370 1.00 57.75 85 SER A O 1
ATOM 665 N N . GLU A 1 86 ? -17.609 23.099 15.353 1.00 61.66 86 GLU A N 1
ATOM 666 C CA . GLU A 1 86 ? -18.468 24.034 14.632 1.00 61.66 86 GLU A CA 1
ATOM 667 C C . GLU A 1 86 ? -18.937 25.118 15.615 1.00 61.66 86 GLU A C 1
ATOM 669 O O . GLU A 1 86 ? -19.949 25.006 16.303 1.00 61.66 86 GLU A O 1
ATOM 674 N N . THR A 1 87 ? -18.113 26.155 15.771 1.00 64.25 87 THR A N 1
ATOM 675 C CA . THR A 1 87 ? -18.465 27.305 16.605 1.00 64.25 87 THR A CA 1
ATOM 676 C C . THR A 1 87 ? -19.518 28.102 15.848 1.00 64.25 87 THR A C 1
ATOM 678 O O . THR A 1 87 ? -19.259 28.553 14.732 1.00 64.25 87 THR A O 1
ATOM 681 N N . ALA A 1 88 ? -20.706 28.274 16.433 1.00 65.62 88 ALA A N 1
ATOM 682 C CA . ALA A 1 88 ? -21.750 29.104 15.844 1.00 65.62 88 ALA A CA 1
ATOM 683 C C . ALA A 1 88 ? -21.192 30.507 15.554 1.00 65.62 88 ALA A C 1
ATOM 685 O O . ALA A 1 88 ? -20.648 31.161 16.450 1.00 65.62 88 ALA A O 1
ATOM 686 N N . ILE A 1 89 ? -21.315 30.949 14.299 1.00 64.50 89 ILE A N 1
ATOM 687 C CA . ILE A 1 89 ? -20.868 32.270 13.845 1.00 64.50 89 ILE A CA 1
ATOM 688 C C . ILE A 1 89 ? -21.510 33.326 14.754 1.00 64.50 89 ILE A C 1
ATOM 690 O O . ILE A 1 89 ? -22.734 33.429 14.829 1.00 64.50 89 ILE A O 1
ATOM 694 N N . GLN A 1 90 ? -20.689 34.085 15.483 1.00 66.50 90 GLN A N 1
ATOM 695 C CA . GLN A 1 90 ? -21.181 35.136 16.370 1.00 66.50 90 GLN A CA 1
ATOM 696 C C . GLN A 1 90 ? -21.722 36.297 15.517 1.00 66.50 90 GLN A C 1
ATOM 698 O O . GLN A 1 90 ? -21.019 36.762 14.619 1.00 66.50 90 GLN A O 1
ATOM 703 N N . PRO A 1 91 ? -22.929 36.824 15.796 1.00 63.22 91 PRO A N 1
ATOM 704 C CA . PRO A 1 91 ? -23.520 37.916 15.017 1.00 63.22 91 PRO A CA 1
ATOM 705 C C . PRO A 1 91 ? -22.705 39.223 15.047 1.00 63.22 91 PRO A C 1
ATOM 707 O O . PRO A 1 91 ? -22.935 40.090 14.216 1.00 63.22 91 PRO A O 1
ATOM 710 N N . SER A 1 92 ? -21.710 39.354 15.934 1.00 66.56 92 SER A N 1
ATOM 711 C CA . SER A 1 92 ? -20.740 40.461 15.946 1.00 66.56 92 SER A CA 1
ATOM 712 C C . SER A 1 92 ? -19.731 40.444 14.788 1.00 66.56 92 SER A C 1
ATOM 714 O O . SER A 1 92 ? -18.931 41.367 14.670 1.00 66.56 92 SER A O 1
ATOM 716 N N . TRP A 1 93 ? -19.736 39.400 13.954 1.00 67.88 93 TRP A N 1
ATOM 717 C CA . TRP A 1 93 ? -18.845 39.255 12.796 1.00 67.88 93 TRP A CA 1
ATOM 718 C C . TRP A 1 93 ? -19.440 39.832 11.506 1.00 67.88 93 TRP A C 1
ATOM 720 O O . TRP A 1 93 ? -18.775 39.832 10.470 1.00 67.88 93 TRP A O 1
ATOM 730 N N . TYR A 1 94 ? -20.670 40.343 11.566 1.00 58.59 94 TYR A N 1
ATOM 731 C CA . TYR A 1 94 ? -21.241 41.182 10.522 1.00 58.59 94 TYR A CA 1
ATOM 732 C C . TYR A 1 94 ? -21.045 42.642 10.934 1.00 58.59 94 TYR A C 1
ATOM 734 O O . TYR A 1 94 ? -21.627 43.095 11.917 1.00 58.59 94 TYR A O 1
ATOM 742 N N . PHE A 1 95 ? -20.154 43.324 10.210 1.00 54.94 95 PHE A N 1
ATOM 743 C CA . PHE A 1 95 ? -20.073 44.785 10.192 1.00 54.94 95 PHE A CA 1
ATOM 744 C C . PHE A 1 95 ? -21.414 45.404 9.787 1.00 54.94 95 PHE A C 1
ATOM 746 O O . PHE A 1 95 ? -22.086 44.814 8.907 1.00 54.94 95 PHE A O 1
#